Protein AF-A0A6G3Y089-F1 (afdb_monomer_lite)

Organism: NCBI:txid2706086

Radius of gyration: 15.8 Å; chains: 1; bounding box: 35×32×45 Å

Secondary structure (DSSP, 8-state):
--EEEEEEEEE-TTT--EEEEEEEEEE-HHHHHS----SSTTTT-SSEEEEEEEEEEE----SSHHHHHHHHHHHHHHHHH--TT---HHHHHHHHHHHHT--SSTTHHHHHHHHHHHHHHHHHHTT-TTGGGGGG-HHHHHHHHHHHH-GGGT--

Structure (mmCIF, N/CA/C/O backbone):
data_AF-A0A6G3Y089-F1
#
_entry.id   AF-A0A6G3Y089-F1
#
loop_
_atom_site.group_PDB
_atom_site.id
_atom_site.type_symbol
_atom_site.label_atom_id
_atom_site.label_alt_id
_atom_site.label_comp_id
_atom_site.label_asym_id
_atom_site.label_entity_id
_atom_site.label_seq_id
_atom_site.pdbx_PDB_ins_code
_atom_site.Cartn_x
_atom_site.Cartn_y
_atom_site.Cartn_z
_atom_site.occupancy
_atom_site.B_iso_or_equiv
_atom_site.auth_seq_id
_atom_site.auth_comp_id
_atom_site.auth_asym_id
_atom_site.auth_atom_id
_atom_site.pdbx_PDB_model_num
ATOM 1 N N . GLU A 1 1 ? -17.417 8.922 24.924 1.00 55.00 1 GLU A N 1
ATOM 2 C CA . GLU A 1 1 ? -16.657 9.042 23.660 1.00 55.00 1 GLU A CA 1
ATOM 3 C C . GLU A 1 1 ? -17.263 8.139 22.598 1.00 55.00 1 GLU A C 1
ATOM 5 O O . GLU A 1 1 ? -17.539 6.975 22.871 1.00 55.00 1 GLU A O 1
ATOM 10 N N . GLY A 1 2 ? -17.565 8.687 21.423 1.00 79.94 2 GLY A N 1
ATOM 11 C CA . GLY A 1 2 ? -18.216 7.945 20.347 1.00 79.94 2 GLY A CA 1
ATOM 12 C C . GLY A 1 2 ? -17.226 7.453 19.291 1.00 79.94 2 GLY A C 1
ATOM 13 O O . GLY A 1 2 ? -16.176 8.047 19.084 1.00 79.94 2 GLY A O 1
ATOM 14 N N . VAL A 1 3 ? -17.616 6.410 18.558 1.00 82.50 3 VAL A N 1
ATOM 15 C CA . VAL A 1 3 ? -16.880 5.862 17.400 1.00 82.50 3 VAL A CA 1
ATOM 16 C C . VAL A 1 3 ? -16.709 6.919 16.311 1.00 82.50 3 VAL A C 1
ATOM 18 O O . VAL A 1 3 ? -17.699 7.316 15.700 1.00 82.50 3 VAL A O 1
ATOM 21 N N . SER A 1 4 ? -15.500 7.408 16.069 1.00 87.88 4 SER A N 1
ATOM 22 C CA . SER A 1 4 ? -15.253 8.439 15.052 1.00 87.88 4 SER A CA 1
ATOM 23 C C . SER A 1 4 ? -15.099 7.850 13.657 1.00 87.88 4 SER A C 1
ATOM 25 O O . SER A 1 4 ? -15.476 8.493 12.675 1.00 87.88 4 SER A O 1
ATOM 27 N N . MET A 1 5 ? -14.623 6.608 13.577 1.00 88.69 5 MET A N 1
ATOM 28 C CA . MET A 1 5 ? -14.447 5.886 12.329 1.00 88.69 5 MET A CA 1
ATOM 29 C C . MET A 1 5 ? -14.721 4.393 12.492 1.00 88.69 5 MET A C 1
ATOM 31 O O . MET A 1 5 ? -14.320 3.776 13.478 1.00 88.69 5 MET A O 1
ATOM 35 N N . ARG A 1 6 ? -15.341 3.801 11.471 1.00 90.56 6 ARG A N 1
ATOM 36 C CA . ARG A 1 6 ? -15.414 2.354 11.281 1.00 90.56 6 ARG A CA 1
ATOM 37 C C . ARG A 1 6 ? -14.666 1.952 10.015 1.00 90.56 6 ARG A C 1
ATOM 39 O O . ARG A 1 6 ? -14.861 2.570 8.970 1.00 90.56 6 ARG A O 1
ATOM 46 N N . VAL A 1 7 ? -13.826 0.928 10.116 1.00 88.75 7 VAL A N 1
ATOM 47 C CA . VAL A 1 7 ? -12.993 0.415 9.024 1.00 88.75 7 VAL A CA 1
ATOM 48 C C . VAL A 1 7 ? -13.394 -1.021 8.719 1.00 88.75 7 VAL A C 1
ATOM 50 O O . VAL A 1 7 ? -13.410 -1.861 9.615 1.00 88.75 7 VAL A O 1
ATOM 53 N N . TRP A 1 8 ? -13.679 -1.312 7.456 1.00 92.06 8 TRP A N 1
ATOM 54 C CA . TRP A 1 8 ? -13.822 -2.669 6.941 1.00 92.06 8 TRP A CA 1
ATOM 55 C C . TRP A 1 8 ? -12.585 -3.024 6.135 1.00 92.06 8 TRP A C 1
ATOM 57 O O . TRP A 1 8 ? -12.082 -2.212 5.355 1.00 92.06 8 TRP A O 1
ATOM 67 N N . GLN A 1 9 ? -12.103 -4.245 6.319 1.00 91.00 9 GLN A N 1
ATOM 68 C CA . GLN A 1 9 ? -10.943 -4.739 5.591 1.00 91.00 9 GLN A CA 1
ATOM 69 C C . GLN A 1 9 ? -11.295 -5.005 4.125 1.00 91.00 9 GLN A C 1
ATOM 71 O O . GLN A 1 9 ? -12.441 -5.314 3.794 1.00 91.00 9 GLN A O 1
ATOM 76 N N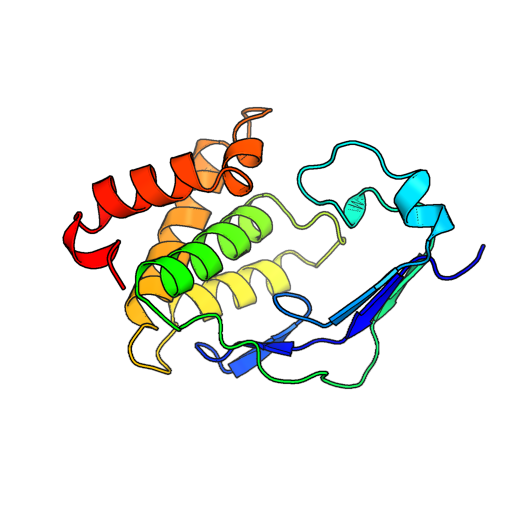 . ALA A 1 10 ? -10.295 -4.919 3.256 1.00 91.81 10 ALA A N 1
ATOM 77 C CA . ALA A 1 10 ? -10.375 -5.411 1.891 1.00 91.81 10 ALA A CA 1
ATOM 78 C C . ALA A 1 10 ? -9.282 -6.451 1.651 1.00 91.81 10 ALA A C 1
ATOM 80 O O . ALA A 1 10 ? -8.225 -6.423 2.286 1.00 91.81 10 ALA A O 1
ATOM 81 N N . VAL A 1 11 ? -9.552 -7.373 0.732 1.00 93.12 11 VAL A N 1
ATOM 82 C CA . VAL A 1 11 ? -8.561 -8.326 0.238 1.00 93.12 11 VAL A CA 1
ATOM 83 C C . VAL A 1 11 ? -7.618 -7.594 -0.706 1.00 93.12 11 VAL A C 1
ATOM 85 O O . VAL A 1 11 ? -8.052 -6.933 -1.655 1.00 93.12 11 VAL A O 1
ATOM 88 N N . ASN A 1 12 ? -6.324 -7.745 -0.462 1.00 92.25 12 ASN A N 1
ATOM 89 C CA . ASN A 1 12 ? -5.296 -7.324 -1.390 1.00 92.25 12 ASN A CA 1
ATOM 90 C C . ASN A 1 12 ? -5.188 -8.360 -2.535 1.00 92.25 12 ASN A C 1
ATOM 92 O O . ASN A 1 12 ? -4.890 -9.526 -2.266 1.00 92.25 12 ASN A O 1
ATOM 96 N N . PRO A 1 13 ? -5.391 -7.964 -3.805 1.00 91.94 13 PRO A N 1
ATOM 97 C CA . PRO A 1 13 ? -5.396 -8.882 -4.943 1.00 91.94 13 PRO A CA 1
ATOM 98 C C . PRO A 1 13 ? -4.048 -9.569 -5.202 1.00 91.94 13 PRO A C 1
ATOM 100 O O . PRO A 1 13 ? -4.040 -10.708 -5.664 1.00 91.94 13 PRO A O 1
ATOM 103 N N . VAL A 1 14 ? -2.913 -8.939 -4.868 1.00 92.25 14 VAL A N 1
ATOM 104 C CA . VAL A 1 14 ? -1.584 -9.455 -5.249 1.00 92.25 14 VAL A CA 1
ATOM 105 C C . VAL A 1 14 ? -0.950 -10.398 -4.217 1.00 92.25 14 VAL A C 1
ATOM 107 O O . VAL A 1 14 ? -0.021 -11.137 -4.558 1.00 92.25 14 VAL A O 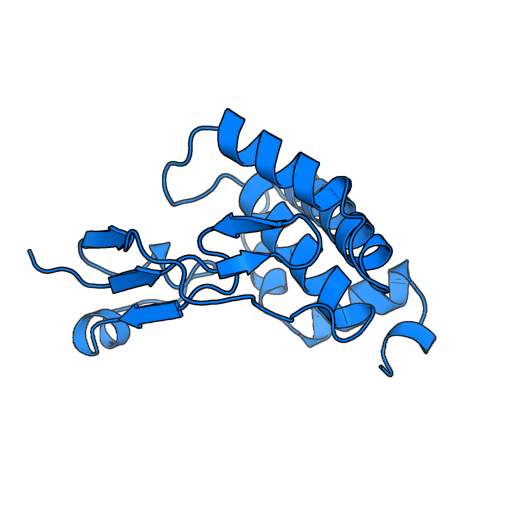1
ATOM 110 N N . ASN A 1 15 ? -1.452 -10.404 -2.973 1.00 90.25 15 ASN A N 1
ATOM 111 C CA . ASN A 1 15 ? -0.990 -11.296 -1.893 1.00 90.25 15 ASN A CA 1
ATOM 112 C C . ASN A 1 15 ? -2.111 -12.050 -1.146 1.00 90.25 15 ASN A C 1
ATOM 114 O O . ASN A 1 15 ? -1.808 -12.911 -0.325 1.00 90.25 15 ASN A O 1
ATOM 118 N N . GLY A 1 16 ? -3.389 -11.768 -1.423 1.00 89.25 16 GLY A N 1
ATOM 119 C CA . GLY A 1 16 ? -4.546 -12.506 -0.894 1.00 89.25 16 GLY A CA 1
ATOM 120 C C . GLY A 1 16 ? -4.905 -12.231 0.570 1.00 89.25 16 GLY A C 1
ATOM 121 O O . GLY A 1 16 ? -5.878 -12.784 1.076 1.00 89.25 16 GLY A O 1
ATOM 122 N N . LEU A 1 17 ? -4.155 -11.377 1.263 1.00 90.69 17 LEU A N 1
ATOM 123 C CA . LEU A 1 17 ? -4.395 -11.045 2.666 1.00 90.69 17 LEU A CA 1
ATOM 124 C C . LEU A 1 17 ? -5.469 -9.952 2.808 1.00 90.69 17 LEU A C 1
ATOM 126 O O . LEU A 1 17 ? -5.575 -9.066 1.959 1.00 90.69 17 LEU A O 1
ATOM 130 N N . ALA A 1 18 ? -6.229 -9.978 3.908 1.00 89.38 18 ALA A N 1
ATOM 131 C CA . ALA A 1 18 ? -7.242 -8.968 4.227 1.00 89.38 18 ALA A CA 1
ATOM 132 C C . ALA A 1 18 ? -6.756 -7.999 5.317 1.00 89.38 18 ALA A C 1
ATOM 134 O O . ALA A 1 18 ? -6.344 -8.420 6.398 1.00 89.38 18 ALA A O 1
ATOM 135 N N . TYR A 1 19 ? -6.780 -6.693 5.034 1.00 86.19 19 TYR A N 1
ATOM 136 C CA . TYR A 1 19 ? -6.436 -5.636 5.997 1.00 86.19 19 TYR A CA 1
ATOM 137 C C . TYR A 1 19 ? -6.991 -4.272 5.556 1.00 86.19 19 TYR A C 1
ATOM 139 O O . TYR A 1 19 ? -7.774 -4.174 4.616 1.00 86.19 19 TYR A O 1
ATOM 147 N N . GLY A 1 20 ? -6.654 -3.204 6.287 1.00 82.75 20 GLY A N 1
ATOM 148 C CA . GLY A 1 20 ? -7.236 -1.871 6.089 1.00 82.75 20 GLY A CA 1
ATOM 149 C C . GLY A 1 20 ? -6.790 -1.126 4.822 1.00 82.75 20 GLY A C 1
ATOM 150 O O . GLY A 1 20 ? -7.423 -0.132 4.462 1.00 82.75 20 GLY A O 1
ATOM 151 N N . TYR A 1 21 ? -5.730 -1.572 4.138 1.00 84.19 21 TYR A N 1
ATOM 152 C CA . TYR A 1 21 ? -5.320 -0.984 2.861 1.00 84.19 21 TYR A CA 1
ATOM 153 C C . TYR A 1 21 ? -6.386 -1.258 1.803 1.00 84.19 21 TYR A C 1
ATOM 155 O O . TYR A 1 21 ? -6.813 -2.396 1.630 1.00 84.19 21 TYR A O 1
ATOM 163 N N . GLY A 1 22 ? -6.836 -0.208 1.114 1.00 83.38 22 GLY A N 1
ATOM 164 C CA . GLY A 1 22 ? -7.930 -0.319 0.148 1.00 83.38 22 GLY A CA 1
ATOM 165 C C . GLY A 1 22 ? -9.307 -0.614 0.765 1.00 83.38 22 GLY A C 1
ATOM 166 O O . GLY A 1 22 ? -10.294 -0.688 0.034 1.00 83.38 22 GLY A O 1
ATOM 167 N N . GLY A 1 23 ? -9.382 -0.747 2.093 1.00 87.31 23 GLY A N 1
ATOM 168 C CA . GLY A 1 23 ? -10.605 -1.001 2.841 1.00 87.31 23 GLY A CA 1
ATOM 169 C C . GLY A 1 23 ? -11.581 0.176 2.842 1.00 87.31 23 GLY A C 1
ATOM 170 O O . GLY A 1 23 ? -11.210 1.331 2.612 1.00 87.31 23 GLY A O 1
ATOM 171 N N . LEU A 1 24 ? -12.845 -0.121 3.145 1.00 89.69 24 LEU A N 1
ATOM 172 C CA . LEU A 1 24 ? -13.900 0.882 3.273 1.00 89.69 24 LEU A CA 1
ATOM 173 C C . LEU A 1 24 ? -13.818 1.559 4.644 1.00 89.69 24 LEU A C 1
ATOM 175 O O . LEU A 1 24 ? -13.657 0.897 5.670 1.00 89.69 24 LEU A O 1
ATOM 179 N N . LYS A 1 25 ? -13.968 2.883 4.669 1.00 89.12 25 LYS A N 1
ATOM 180 C CA . LYS A 1 25 ? -13.900 3.690 5.891 1.00 89.12 25 LYS A CA 1
ATOM 181 C C . LYS A 1 25 ? -15.139 4.569 5.990 1.00 89.12 25 LYS A C 1
ATOM 183 O O . LYS A 1 25 ? -15.397 5.375 5.101 1.00 89.12 25 LYS A O 1
ATOM 188 N N . LEU A 1 26 ? -15.889 4.422 7.077 1.00 90.12 26 LEU A N 1
ATOM 189 C CA . LEU A 1 26 ? -17.004 5.298 7.428 1.00 90.12 26 LEU A CA 1
ATOM 190 C C . LEU A 1 26 ? -16.551 6.230 8.546 1.00 90.12 26 LEU A C 1
ATOM 192 O O . LEU A 1 26 ? -16.289 5.769 9.653 1.00 90.12 26 LEU A O 1
ATOM 196 N N . ILE A 1 27 ? -16.469 7.526 8.261 1.00 89.25 27 ILE A N 1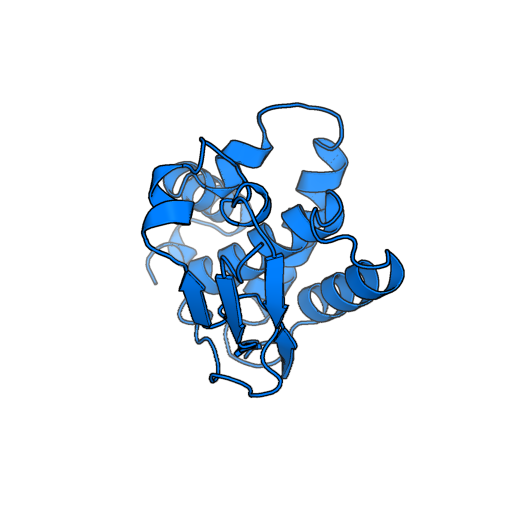
ATOM 197 C CA . ILE A 1 27 ? -15.954 8.539 9.189 1.00 89.25 27 ILE A CA 1
ATOM 198 C C . ILE A 1 27 ? -17.084 9.499 9.558 1.00 89.25 27 ILE A C 1
ATOM 200 O O . ILE A 1 27 ? -17.853 9.933 8.697 1.00 89.25 27 ILE A O 1
ATOM 204 N N . ARG A 1 28 ? -17.192 9.861 10.841 1.00 89.00 28 ARG A N 1
ATOM 205 C CA . ARG A 1 28 ? -18.130 10.901 11.272 1.00 89.00 28 ARG A CA 1
ATOM 206 C C . ARG A 1 28 ? -17.728 12.255 10.699 1.00 89.00 28 ARG A C 1
ATOM 208 O O . ARG A 1 28 ? -16.594 12.699 10.847 1.00 89.00 28 ARG A O 1
ATOM 215 N N . ARG A 1 29 ? -18.708 12.962 10.136 1.00 88.31 29 ARG A N 1
ATOM 216 C CA . ARG A 1 29 ? -18.523 14.307 9.573 1.00 88.31 29 ARG A CA 1
ATOM 217 C C . ARG A 1 29 ? -17.904 15.301 10.563 1.00 88.31 29 ARG A C 1
ATOM 219 O O . ARG A 1 29 ? -17.127 16.141 10.127 1.00 88.31 29 ARG A O 1
ATOM 226 N N . SER A 1 30 ? -18.266 15.243 11.847 1.00 86.38 30 SER A N 1
ATOM 227 C CA . SER A 1 30 ? -17.696 16.127 12.875 1.00 86.38 30 SER A CA 1
ATOM 228 C C . SER A 1 30 ? -16.201 15.868 13.069 1.00 86.38 30 SER A C 1
ATOM 230 O O . SER A 1 30 ? -15.410 16.788 12.912 1.00 86.38 30 SER A O 1
ATOM 232 N N . ALA A 1 31 ? -15.811 14.602 13.252 1.00 83.00 31 ALA A N 1
ATOM 233 C CA . ALA A 1 31 ? -14.411 14.206 13.412 1.00 83.00 31 ALA A CA 1
ATOM 234 C C . ALA A 1 31 ? -13.548 14.605 12.204 1.00 83.00 31 ALA A C 1
ATOM 236 O O . ALA A 1 31 ? -12.430 15.075 12.373 1.00 83.00 31 ALA A O 1
ATOM 237 N N . LEU A 1 32 ? -14.086 14.491 10.983 1.00 82.00 32 LEU A N 1
ATOM 238 C CA . LEU A 1 32 ? -13.377 14.915 9.773 1.00 82.00 32 LEU A CA 1
ATOM 239 C C . LEU A 1 32 ? -13.155 16.438 9.705 1.00 82.00 32 LEU A C 1
ATOM 241 O O . LEU A 1 32 ? -12.171 16.883 9.128 1.00 82.00 32 LEU A O 1
ATOM 245 N N . ARG A 1 33 ? -14.061 17.247 10.270 1.00 81.75 33 ARG A N 1
ATOM 246 C CA . ARG A 1 33 ? -13.938 18.719 10.290 1.00 81.75 33 ARG A CA 1
ATOM 247 C C . ARG A 1 33 ? -12.935 19.224 11.320 1.00 81.75 33 ARG A C 1
ATOM 249 O O . ARG A 1 33 ? -12.411 20.317 11.153 1.00 81.75 33 ARG A O 1
ATOM 256 N N . GLU A 1 34 ? -12.707 18.443 12.366 1.00 79.25 34 GLU A N 1
ATOM 257 C CA . GLU A 1 34 ? -11.766 18.740 13.450 1.00 79.25 34 GLU A CA 1
ATOM 258 C C . GLU A 1 34 ? -10.355 18.201 13.159 1.00 79.25 34 GLU A C 1
ATOM 260 O O . GLU A 1 34 ? -9.415 18.466 13.904 1.00 79.25 34 GLU A O 1
ATOM 265 N N . MET A 1 35 ? -10.199 17.445 12.071 1.00 73.25 35 MET A N 1
ATOM 266 C CA . MET A 1 35 ? -8.945 16.816 11.680 1.00 73.25 35 MET A CA 1
ATOM 267 C C . MET A 1 35 ? -7.934 17.845 11.143 1.00 73.25 35 MET A C 1
ATOM 269 O O . MET A 1 35 ? -8.259 18.668 10.285 1.00 73.25 35 MET A O 1
ATOM 273 N N . GLY A 1 36 ? -6.690 17.769 11.624 1.00 66.94 36 GLY A N 1
ATOM 274 C CA . GLY A 1 36 ? -5.567 18.577 11.135 1.00 66.94 36 GLY A CA 1
ATOM 275 C C . GLY A 1 36 ? -4.929 18.046 9.840 1.00 66.94 36 GLY A C 1
ATOM 276 O O . GLY A 1 36 ? -5.385 17.072 9.243 1.00 66.94 36 GLY A O 1
ATOM 277 N N . GLN A 1 37 ? -3.835 18.680 9.406 1.00 64.25 37 GLN A N 1
ATOM 278 C CA . GLN A 1 37 ? -2.973 18.154 8.339 1.00 64.25 37 GLN A CA 1
ATOM 279 C C . GLN A 1 37 ? -2.148 16.983 8.893 1.00 64.25 37 GLN A C 1
ATOM 281 O O . GLN A 1 37 ? -1.390 17.165 9.844 1.00 64.25 37 GLN A O 1
ATOM 286 N N . ALA A 1 38 ? -2.283 15.793 8.307 1.00 63.19 38 ALA A N 1
ATOM 287 C CA . ALA A 1 38 ? -1.520 14.615 8.706 1.00 63.19 38 ALA A CA 1
ATOM 288 C C . ALA A 1 38 ? -1.144 13.755 7.497 1.00 63.19 38 ALA A C 1
ATOM 290 O O . ALA A 1 38 ? -1.913 13.630 6.542 1.00 63.19 38 ALA A O 1
ATOM 291 N N . VAL A 1 39 ? 0.039 13.137 7.561 1.00 59.25 39 VAL A N 1
ATOM 292 C CA . VAL A 1 39 ? 0.503 12.175 6.547 1.00 59.25 39 VAL A CA 1
ATOM 293 C C . VAL A 1 39 ? -0.381 10.932 6.551 1.00 59.25 39 VAL A C 1
ATOM 295 O O . VAL A 1 39 ? -0.793 10.477 5.482 1.00 59.25 39 VAL A O 1
ATOM 298 N N . ASP A 1 40 ? -0.713 10.431 7.746 1.00 65.25 40 ASP A N 1
ATOM 299 C CA . ASP A 1 40 ? -1.793 9.475 7.963 1.00 65.25 40 ASP A CA 1
ATOM 300 C C . ASP A 1 40 ? -3.025 10.214 8.501 1.00 65.25 40 ASP A C 1
ATOM 302 O O . ASP A 1 40 ? -3.203 10.439 9.697 1.00 65.25 40 ASP A O 1
ATOM 306 N N . VAL A 1 41 ? -3.883 10.600 7.560 1.00 61.78 41 VAL A N 1
ATOM 307 C CA . VAL A 1 41 ? -5.177 11.264 7.775 1.00 61.78 41 VAL A CA 1
ATOM 308 C C . VAL A 1 41 ? -5.994 10.600 8.889 1.00 61.78 41 VAL A C 1
ATOM 310 O O . VAL A 1 41 ? -6.726 11.259 9.616 1.00 61.78 41 VAL A O 1
ATOM 313 N N . LEU A 1 42 ? -5.880 9.286 9.037 1.00 63.12 42 LEU A N 1
ATOM 314 C CA . LEU A 1 42 ? -6.697 8.532 9.969 1.00 63.12 42 LEU A CA 1
ATOM 315 C C . LEU A 1 42 ? -6.138 8.462 11.390 1.00 63.12 42 LEU A C 1
ATOM 317 O O . LEU A 1 42 ? -6.925 8.363 12.329 1.00 63.12 42 LEU A O 1
ATOM 321 N N . ALA A 1 43 ? -4.816 8.506 11.553 1.00 62.84 43 ALA A N 1
ATOM 322 C CA . ALA A 1 43 ? -4.192 8.560 12.872 1.00 62.84 43 ALA A CA 1
ATOM 323 C C . ALA A 1 43 ? -4.472 9.901 13.575 1.00 62.84 43 ALA A C 1
ATOM 325 O O . ALA A 1 43 ? -4.467 9.981 14.800 1.00 62.84 43 ALA A O 1
ATOM 326 N N . ALA A 1 44 ? -4.782 10.943 12.796 1.00 66.69 44 ALA A N 1
ATOM 327 C CA . ALA A 1 44 ? -5.130 12.270 13.290 1.00 66.69 44 ALA A CA 1
ATOM 328 C C . ALA A 1 44 ? -6.625 12.464 13.615 1.00 66.69 44 ALA A C 1
ATOM 330 O O . ALA A 1 44 ? -7.017 13.564 14.010 1.00 66.69 44 ALA A O 1
ATOM 331 N N . LEU A 1 45 ? -7.479 11.444 13.442 1.00 70.88 45 LEU A N 1
ATOM 332 C CA . LEU A 1 45 ? -8.908 11.566 13.746 1.00 70.88 45 LEU A CA 1
ATOM 333 C C . LEU A 1 45 ? -9.167 11.479 15.260 1.00 70.88 45 LEU A C 1
ATOM 335 O O . LEU A 1 45 ? -8.800 10.480 15.881 1.00 70.88 45 LEU A O 1
ATOM 339 N N . PRO A 1 46 ? -9.881 12.449 15.863 1.00 69.94 46 PRO A N 1
ATOM 340 C CA . PRO A 1 46 ? -10.257 12.365 17.269 1.00 69.94 46 PRO A CA 1
ATOM 341 C C . PRO A 1 46 ? -11.294 11.254 17.492 1.00 69.94 46 PRO A C 1
ATOM 343 O O . PRO A 1 46 ? -12.249 11.119 16.724 1.00 69.94 46 PRO A O 1
ATOM 346 N N . GLY A 1 47 ? -11.142 10.471 18.565 1.00 78.06 47 GLY A N 1
ATOM 347 C CA . GLY A 1 47 ? -12.092 9.435 18.993 1.00 78.06 47 GLY A CA 1
ATOM 348 C C . GLY A 1 47 ? -11.670 7.993 18.682 1.00 78.06 47 GLY A C 1
ATOM 349 O O . GLY A 1 47 ? -10.570 7.727 18.211 1.00 78.06 47 GLY A O 1
ATOM 350 N N . ARG A 1 48 ? -12.556 7.031 18.981 1.00 83.44 48 ARG A N 1
ATOM 351 C CA . ARG A 1 48 ? -12.262 5.594 18.839 1.00 83.44 48 ARG A CA 1
ATOM 352 C C . ARG A 1 48 ? -12.477 5.103 17.407 1.00 83.44 48 ARG A C 1
ATOM 354 O O . ARG A 1 48 ? -13.527 5.364 16.813 1.00 83.44 48 ARG A O 1
ATOM 361 N N . ILE A 1 49 ? -11.536 4.295 16.923 1.00 83.31 49 ILE A N 1
ATOM 362 C CA . ILE A 1 49 ? -11.623 3.554 15.661 1.00 83.31 49 ILE A CA 1
ATOM 363 C C . ILE A 1 49 ? -12.169 2.147 15.930 1.00 83.31 49 ILE A C 1
ATOM 365 O O . ILE A 1 49 ? -11.704 1.460 16.837 1.00 83.31 49 ILE A O 1
ATOM 369 N N . GLU A 1 50 ? -13.148 1.705 15.140 1.00 86.94 50 GLU A N 1
ATOM 370 C CA . GLU A 1 50 ? -13.672 0.335 15.179 1.00 86.94 50 GLU A CA 1
ATOM 371 C C . GLU A 1 50 ? -13.329 -0.432 13.903 1.00 86.94 50 GLU A C 1
ATOM 373 O O . GLU A 1 50 ? -13.595 0.037 12.795 1.00 86.94 50 GLU A O 1
ATOM 378 N N . PHE A 1 51 ? -12.808 -1.647 14.057 1.00 83.69 51 PHE A N 1
ATOM 379 C CA . PHE A 1 51 ? -12.594 -2.575 12.951 1.00 83.69 51 PHE A CA 1
ATOM 380 C C . PHE A 1 51 ? -13.792 -3.517 12.831 1.00 83.69 51 PHE A C 1
ATOM 382 O O . PHE A 1 51 ? -14.106 -4.272 13.753 1.00 83.69 51 PHE A O 1
ATOM 389 N N . ALA A 1 52 ? -14.484 -3.454 11.698 1.00 87.12 52 ALA A N 1
ATOM 390 C CA . ALA A 1 52 ? -15.571 -4.364 11.386 1.00 87.12 52 ALA A CA 1
AT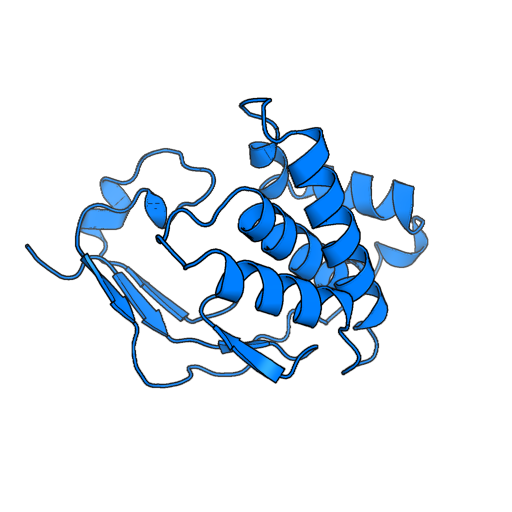OM 391 C C . ALA A 1 52 ? -15.021 -5.750 11.017 1.00 87.12 52 ALA A C 1
ATOM 393 O O . ALA A 1 52 ? -14.012 -5.865 10.327 1.00 87.12 52 ALA A O 1
ATOM 394 N N . GLN A 1 53 ? -15.722 -6.799 11.451 1.00 84.88 53 GLN A N 1
ATOM 395 C CA . GLN A 1 53 ? -15.341 -8.198 11.200 1.00 84.88 53 GLN A CA 1
ATOM 396 C C . GLN A 1 53 ? -15.583 -8.640 9.746 1.00 84.88 53 GLN A C 1
ATOM 398 O O . GLN A 1 53 ? -15.065 -9.660 9.306 1.00 84.88 53 GLN A O 1
ATOM 403 N N . GLN A 1 54 ? -16.396 -7.893 8.999 1.00 89.81 54 GLN A N 1
ATOM 404 C CA . GLN A 1 54 ? -16.748 -8.211 7.618 1.00 89.81 54 GLN A CA 1
ATOM 405 C C . GLN A 1 54 ? -15.716 -7.634 6.645 1.00 89.81 54 GLN A C 1
ATOM 407 O O . GLN A 1 54 ? -15.280 -6.489 6.786 1.00 89.81 54 GLN A O 1
ATOM 412 N N . ILE A 1 55 ? -15.389 -8.410 5.615 1.00 89.81 55 ILE A N 1
ATOM 413 C CA . ILE A 1 55 ? -14.582 -7.956 4.482 1.00 89.81 55 ILE A CA 1
ATOM 414 C C . ILE A 1 55 ? -15.496 -7.186 3.523 1.00 89.81 55 ILE A C 1
ATOM 416 O O . ILE A 1 55 ? -16.529 -7.701 3.103 1.00 89.81 55 ILE A O 1
ATOM 420 N N . ALA A 1 56 ? -15.121 -5.955 3.173 1.00 92.31 56 ALA A N 1
ATOM 421 C CA . ALA A 1 56 ? -15.900 -5.100 2.274 1.00 92.31 56 ALA A CA 1
ATOM 422 C C . ALA A 1 56 ? -15.761 -5.488 0.794 1.00 92.31 56 ALA A C 1
ATOM 424 O O . ALA A 1 56 ? -16.642 -5.182 -0.004 1.00 92.31 56 ALA A O 1
ATOM 425 N N . GLY A 1 57 ? -14.658 -6.137 0.414 1.00 92.69 57 GLY A N 1
ATOM 426 C CA . GLY A 1 57 ? -14.422 -6.579 -0.958 1.00 92.69 57 GLY A CA 1
ATOM 427 C C . GLY A 1 57 ? -12.945 -6.783 -1.277 1.00 92.69 57 GLY A C 1
ATOM 428 O O . GLY A 1 57 ? -12.129 -6.998 -0.382 1.00 92.69 57 GLY A O 1
ATOM 429 N N . VAL A 1 58 ? -12.612 -6.700 -2.566 1.00 91.69 58 VAL A N 1
ATOM 430 C CA . VAL A 1 58 ? -11.243 -6.777 -3.098 1.00 91.69 58 VAL A CA 1
ATOM 431 C C . VAL A 1 58 ? -10.885 -5.429 -3.716 1.00 91.69 58 VAL A C 1
ATOM 433 O O . VAL A 1 58 ? -11.615 -4.936 -4.578 1.00 91.69 58 VAL A O 1
ATOM 436 N N . THR A 1 59 ? -9.761 -4.833 -3.323 1.00 88.00 59 THR A N 1
ATOM 437 C CA . THR A 1 59 ? -9.323 -3.551 -3.897 1.00 88.00 59 THR A CA 1
ATOM 438 C C . THR A 1 59 ? -8.454 -3.792 -5.120 1.00 88.00 59 THR A C 1
ATOM 440 O O . THR A 1 59 ? -7.271 -4.085 -4.989 1.00 88.00 59 THR A O 1
ATOM 443 N N . ARG A 1 60 ? -9.018 -3.614 -6.318 1.00 89.44 60 ARG A N 1
ATOM 444 C CA . ARG A 1 60 ? -8.285 -3.731 -7.590 1.00 89.44 60 ARG A CA 1
ATOM 445 C C . ARG A 1 60 ? -7.421 -2.501 -7.866 1.00 89.44 60 ARG A C 1
ATOM 447 O O . ARG A 1 60 ? -7.767 -1.669 -8.700 1.00 89.44 60 ARG A O 1
ATOM 454 N N . PHE A 1 61 ? -6.335 -2.334 -7.118 1.00 89.81 61 PHE A N 1
ATOM 455 C CA . PHE A 1 61 ? -5.347 -1.277 -7.369 1.00 89.81 61 PHE A CA 1
ATOM 456 C C . PHE A 1 61 ? -4.344 -1.661 -8.466 1.00 89.81 61 PHE A C 1
ATOM 458 O O . PHE A 1 61 ? -3.666 -0.805 -9.018 1.00 89.81 61 PHE A O 1
ATOM 465 N N . ASP A 1 62 ? -4.228 -2.943 -8.774 1.00 89.38 62 ASP A N 1
ATOM 466 C CA . ASP A 1 62 ? -3.336 -3.551 -9.752 1.00 89.38 62 ASP A CA 1
ATOM 467 C C . ASP A 1 62 ? -3.899 -3.421 -11.175 1.00 89.38 62 ASP A C 1
ATOM 469 O O . ASP A 1 62 ? -4.120 -4.406 -11.865 1.00 89.38 62 ASP A O 1
ATOM 473 N N . GLN A 1 63 ? -4.180 -2.190 -11.608 1.00 91.06 63 GLN A N 1
ATOM 474 C CA . GLN A 1 63 ? -4.720 -1.910 -12.949 1.00 91.06 63 GLN A CA 1
ATOM 475 C C . GLN A 1 63 ? -3.647 -1.478 -13.951 1.00 91.06 63 GLN A C 1
ATOM 477 O O . GLN A 1 63 ? -3.884 -1.509 -15.152 1.00 91.06 63 GLN A O 1
ATOM 482 N N . SER A 1 64 ? -2.473 -1.072 -13.465 1.00 93.44 64 SER A N 1
ATOM 483 C CA . SER A 1 64 ? -1.311 -0.791 -14.303 1.00 93.44 64 SER A CA 1
ATOM 484 C C . SER A 1 64 ? -0.012 -0.903 -13.497 1.00 93.44 64 SER A C 1
ATOM 486 O O . SER A 1 64 ? -0.069 -0.927 -12.256 1.00 93.44 64 SER A O 1
ATOM 488 N N . PRO A 1 65 ? 1.164 -0.941 -14.158 1.00 94.75 65 PRO A N 1
ATOM 489 C CA . PRO A 1 65 ? 2.459 -1.016 -13.486 1.00 94.75 65 PRO A CA 1
ATOM 490 C C . PRO A 1 65 ? 2.634 0.058 -12.408 1.00 94.75 65 PRO A C 1
ATOM 492 O O . PRO A 1 65 ? 2.988 -0.251 -11.268 1.00 94.75 65 PRO A O 1
ATOM 495 N N . PHE A 1 66 ? 2.300 1.312 -12.736 1.00 94.75 66 PHE A N 1
ATOM 496 C CA . PHE A 1 66 ? 2.396 2.428 -11.798 1.00 94.75 66 PHE A CA 1
ATOM 497 C C . PHE A 1 66 ? 1.460 2.256 -10.600 1.00 94.75 66 PHE A C 1
ATOM 499 O O . PHE A 1 66 ? 1.871 2.488 -9.463 1.00 94.75 66 PHE A O 1
ATOM 506 N N . HIS A 1 67 ? 0.203 1.853 -10.817 1.00 93.69 67 HIS A N 1
ATOM 507 C CA . HIS A 1 67 ? -0.755 1.711 -9.720 1.00 93.69 67 HIS A CA 1
ATOM 508 C C . HIS A 1 67 ? -0.377 0.570 -8.765 1.00 93.69 67 HIS A C 1
ATOM 510 O O . HIS A 1 67 ? -0.439 0.758 -7.546 1.00 93.69 67 HIS A O 1
ATOM 516 N N . ALA A 1 68 ? 0.092 -0.561 -9.302 1.00 95.00 68 ALA A N 1
ATOM 517 C CA . ALA A 1 68 ? 0.594 -1.685 -8.517 1.00 95.00 68 ALA A CA 1
ATOM 518 C C . ALA A 1 68 ? 1.848 -1.307 -7.714 1.00 95.00 68 ALA A C 1
ATOM 520 O O . ALA A 1 68 ? 1.897 -1.524 -6.501 1.00 95.00 68 ALA A O 1
ATOM 521 N N . TRP A 1 69 ? 2.829 -0.671 -8.362 1.00 96.06 69 TRP A N 1
ATOM 522 C CA . TRP A 1 69 ? 4.034 -0.176 -7.696 1.00 96.06 69 TRP A CA 1
ATOM 523 C C . TRP A 1 69 ? 3.705 0.842 -6.603 1.00 96.06 69 TRP A C 1
ATOM 525 O O . TRP A 1 69 ? 4.159 0.694 -5.469 1.00 96.06 69 TRP A O 1
ATOM 535 N N . LYS A 1 70 ? 2.856 1.837 -6.899 1.00 95.12 70 LYS A N 1
ATOM 536 C CA . LYS A 1 70 ? 2.458 2.892 -5.953 1.00 95.12 70 LYS A CA 1
ATOM 537 C C . LYS A 1 70 ? 1.823 2.300 -4.699 1.00 95.12 70 LYS A C 1
ATOM 539 O O . LYS A 1 70 ? 2.084 2.783 -3.596 1.00 95.12 70 LYS A O 1
ATOM 544 N N . ALA A 1 71 ? 0.982 1.281 -4.871 1.00 94.19 71 ALA A N 1
ATOM 545 C CA . ALA A 1 71 ? 0.321 0.589 -3.776 1.00 94.19 71 ALA A CA 1
ATOM 546 C C . ALA A 1 71 ? 1.333 -0.066 -2.827 1.00 94.19 71 ALA A C 1
ATOM 548 O O . ALA A 1 71 ? 1.352 0.268 -1.640 1.00 94.19 71 ALA A O 1
ATOM 549 N N . GLY A 1 72 ? 2.222 -0.910 -3.363 1.00 94.81 72 GLY A N 1
ATOM 550 C CA . GLY A 1 72 ? 3.264 -1.569 -2.571 1.00 94.81 72 GLY A CA 1
ATOM 551 C C . GLY A 1 72 ? 4.243 -0.576 -1.944 1.00 94.81 72 GLY A C 1
ATOM 552 O O . GLY A 1 72 ? 4.575 -0.694 -0.766 1.00 94.81 72 GLY A O 1
ATOM 553 N N . PHE A 1 73 ? 4.649 0.450 -2.697 1.00 95.38 73 PHE A N 1
ATOM 554 C CA . PHE A 1 73 ? 5.576 1.481 -2.234 1.00 95.38 73 PHE A CA 1
ATOM 555 C C . PHE A 1 73 ? 5.047 2.239 -1.022 1.00 95.38 73 PHE A C 1
ATOM 557 O O . PHE A 1 73 ? 5.724 2.315 0.004 1.00 95.38 73 PHE A O 1
ATOM 564 N N . ARG A 1 74 ? 3.825 2.775 -1.113 1.00 92.75 74 ARG A N 1
ATOM 565 C CA . ARG A 1 74 ? 3.239 3.569 -0.028 1.00 92.75 74 ARG A CA 1
ATOM 566 C C . ARG A 1 74 ? 2.971 2.732 1.218 1.00 92.75 74 ARG A C 1
ATOM 568 O O . ARG A 1 74 ? 3.298 3.178 2.314 1.00 92.75 74 ARG A O 1
ATOM 575 N N . GLU A 1 75 ? 2.398 1.541 1.055 1.00 90.50 75 GLU A N 1
ATOM 576 C CA . GLU A 1 75 ? 2.052 0.681 2.190 1.00 90.50 75 GLU A CA 1
ATOM 577 C C . GLU A 1 75 ? 3.316 0.220 2.927 1.00 90.50 75 GLU A C 1
ATOM 579 O O . GLU A 1 75 ? 3.424 0.395 4.138 1.00 90.50 75 GLU A O 1
ATOM 584 N N . CYS A 1 76 ? 4.324 -0.290 2.213 1.00 92.38 76 CYS A N 1
ATOM 585 C CA . CYS A 1 76 ? 5.555 -0.753 2.850 1.00 92.38 76 CYS A CA 1
ATOM 586 C C . CYS A 1 76 ? 6.418 0.381 3.411 1.00 92.38 76 CYS A C 1
ATOM 588 O O . CYS A 1 76 ? 7.079 0.169 4.425 1.00 92.38 76 CYS A O 1
ATOM 590 N N . ALA A 1 77 ? 6.391 1.580 2.817 1.00 90.94 77 ALA A N 1
ATOM 591 C CA . ALA A 1 77 ? 7.038 2.748 3.412 1.00 90.94 77 ALA A CA 1
ATOM 592 C C . ALA A 1 77 ? 6.404 3.116 4.764 1.00 90.94 77 ALA A C 1
ATOM 594 O O . ALA A 1 77 ? 7.123 3.376 5.728 1.00 90.94 77 ALA A O 1
ATOM 595 N N . MET A 1 78 ? 5.071 3.089 4.859 1.00 85.31 78 MET A N 1
ATOM 596 C CA . MET A 1 78 ? 4.359 3.368 6.111 1.00 85.31 78 MET A CA 1
ATOM 597 C C . MET A 1 78 ? 4.548 2.257 7.150 1.00 85.31 78 MET A C 1
ATOM 599 O O . MET A 1 78 ? 4.811 2.555 8.311 1.00 85.31 78 MET A O 1
ATOM 603 N N . LEU A 1 79 ? 4.497 0.983 6.746 1.00 86.38 79 LEU A N 1
ATOM 604 C CA . LEU A 1 79 ? 4.768 -0.147 7.645 1.00 86.38 79 LEU A CA 1
ATOM 605 C C . LEU A 1 79 ? 6.194 -0.095 8.211 1.00 86.38 79 LEU A C 1
ATOM 607 O O . LEU A 1 79 ? 6.384 -0.306 9.405 1.00 86.38 79 LEU A O 1
ATOM 611 N N . ALA A 1 80 ? 7.186 0.223 7.375 1.00 86.44 80 ALA A N 1
ATOM 612 C CA . ALA A 1 80 ? 8.586 0.312 7.784 1.00 86.44 80 ALA A CA 1
ATOM 613 C C . ALA A 1 80 ? 8.899 1.547 8.645 1.00 86.44 80 ALA A C 1
ATOM 615 O O . ALA A 1 80 ? 9.858 1.515 9.414 1.00 86.44 80 ALA A O 1
ATOM 616 N N . ARG A 1 81 ? 8.105 2.621 8.540 1.00 79.88 81 ARG A N 1
ATOM 617 C CA . ARG A 1 81 ? 8.186 3.786 9.438 1.00 79.88 81 ARG A CA 1
ATOM 618 C C . ARG A 1 81 ? 7.733 3.454 10.868 1.00 79.88 81 ARG A C 1
ATOM 620 O O . ARG A 1 81 ? 8.099 4.172 11.793 1.00 79.88 81 ARG A O 1
ATOM 627 N N . GLY A 1 82 ? 6.974 2.373 11.039 1.00 70.38 82 GLY A N 1
ATOM 628 C CA . GLY A 1 82 ? 6.226 2.075 12.253 1.00 70.38 82 GLY A CA 1
ATOM 629 C C . GLY A 1 82 ? 4.786 2.554 12.089 1.00 70.38 82 GLY A C 1
ATOM 630 O O . GLY A 1 82 ? 4.528 3.734 11.860 1.00 70.38 82 GLY A O 1
ATOM 631 N N . SER A 1 83 ? 3.843 1.615 12.160 1.00 58.44 83 SER A N 1
ATOM 632 C CA . SER A 1 83 ? 2.414 1.908 12.053 1.00 58.44 83 SER A CA 1
ATOM 633 C C . SER A 1 83 ? 1.949 2.706 13.274 1.00 58.44 83 SER A C 1
ATOM 635 O O . SER A 1 83 ? 2.003 2.200 14.394 1.00 58.44 83 SER A O 1
ATOM 637 N N . GLU A 1 84 ? 1.360 3.880 13.046 1.00 50.12 84 GLU A N 1
ATOM 638 C CA . GLU A 1 84 ? 0.747 4.723 14.087 1.00 50.12 84 GLU A CA 1
ATOM 639 C C . GLU A 1 84 ? -0.447 4.036 14.799 1.00 50.12 84 GLU A C 1
ATOM 641 O O . GLU A 1 84 ? -0.869 4.477 15.862 1.00 50.12 84 GLU A O 1
ATOM 646 N N . TYR A 1 85 ? -0.943 2.898 14.288 1.00 48.06 85 TYR A N 1
ATOM 647 C CA . TYR A 1 85 ? -2.022 2.100 14.898 1.00 48.06 85 TYR A CA 1
ATOM 648 C C . TYR A 1 85 ? -1.584 1.106 15.983 1.00 48.06 85 TYR A C 1
ATOM 650 O O . TYR A 1 85 ? -2.393 0.274 16.391 1.00 48.06 85 TYR A O 1
ATOM 658 N N . GLY A 1 86 ? -0.322 1.121 16.428 1.00 46.75 86 GLY A N 1
ATOM 659 C CA . GLY A 1 86 ? 0.132 0.200 17.481 1.00 46.75 86 GLY A CA 1
ATOM 660 C C . GLY A 1 86 ? 0.111 -1.279 17.069 1.00 46.75 86 GLY A C 1
ATOM 661 O O . GLY A 1 86 ? -0.069 -2.159 17.908 1.00 46.75 86 GLY A O 1
ATOM 662 N N . MET A 1 87 ? 0.273 -1.568 15.773 1.00 57.78 87 MET A N 1
ATOM 663 C CA . MET A 1 87 ? 0.470 -2.937 15.294 1.00 57.78 87 MET A CA 1
ATOM 664 C C . MET A 1 87 ? 1.791 -3.479 15.841 1.00 57.78 87 MET A C 1
ATOM 666 O O . MET A 1 87 ? 2.820 -2.821 15.705 1.00 57.78 87 MET A O 1
ATOM 670 N N . ALA A 1 88 ? 1.771 -4.691 16.400 1.00 59.12 88 ALA A N 1
ATOM 671 C CA . ALA A 1 88 ? 2.992 -5.373 16.818 1.00 59.12 88 ALA A CA 1
ATOM 672 C C . ALA A 1 88 ? 3.965 -5.519 15.632 1.00 59.12 88 ALA A C 1
ATOM 674 O O . ALA A 1 88 ? 3.546 -5.862 14.518 1.00 59.12 88 ALA A O 1
ATOM 675 N N . ASP A 1 89 ? 5.257 -5.293 15.880 1.00 62.00 89 ASP A N 1
ATOM 676 C CA . ASP A 1 89 ? 6.313 -5.260 14.857 1.00 62.00 89 ASP A CA 1
ATOM 677 C C . ASP A 1 89 ? 6.345 -6.519 13.976 1.00 62.00 89 ASP A C 1
ATOM 679 O O . ASP A 1 89 ? 6.559 -6.437 12.762 1.00 62.00 89 ASP A O 1
ATOM 683 N N . ASP A 1 90 ? 6.037 -7.684 14.550 1.00 63.12 90 ASP A N 1
ATOM 684 C CA . ASP A 1 90 ? 5.979 -8.950 13.818 1.00 63.12 90 ASP A CA 1
ATOM 685 C C . ASP A 1 90 ? 4.869 -8.993 12.761 1.00 63.12 90 ASP A C 1
ATOM 687 O O . ASP A 1 90 ? 5.081 -9.515 11.664 1.00 63.12 90 ASP A O 1
ATOM 691 N N . CYS A 1 91 ? 3.710 -8.385 13.028 1.00 75.38 91 CYS A N 1
ATOM 692 C CA . CYS A 1 91 ? 2.633 -8.312 12.041 1.00 75.38 91 CYS A CA 1
ATOM 693 C C . CYS A 1 91 ? 2.996 -7.364 10.888 1.00 75.38 91 CYS A C 1
ATOM 695 O O . CYS A 1 91 ? 2.651 -7.628 9.731 1.00 75.38 91 CYS A O 1
ATOM 697 N N . SER A 1 92 ? 3.708 -6.273 11.185 1.00 80.25 92 SER A N 1
ATOM 698 C CA . SER A 1 92 ? 4.198 -5.331 10.172 1.00 80.25 92 SER A CA 1
ATOM 699 C C . SER A 1 92 ? 5.231 -5.996 9.263 1.00 80.25 92 SER A C 1
ATOM 701 O O . SER A 1 92 ? 5.151 -5.870 8.040 1.00 80.25 92 SER A O 1
ATOM 703 N N . ARG A 1 93 ? 6.155 -6.775 9.840 1.00 84.38 93 ARG A N 1
ATOM 704 C CA . ARG A 1 93 ? 7.165 -7.534 9.091 1.00 84.38 93 ARG A CA 1
ATOM 705 C C . ARG A 1 93 ? 6.547 -8.583 8.172 1.00 84.38 93 ARG A C 1
ATOM 707 O O . ARG A 1 93 ? 6.849 -8.575 6.982 1.00 84.38 93 ARG A O 1
ATOM 714 N N . GLN A 1 94 ? 5.630 -9.406 8.680 1.00 88.44 94 GLN A N 1
ATOM 715 C CA . GLN A 1 94 ? 4.923 -10.402 7.863 1.00 88.44 94 GLN A CA 1
ATOM 716 C C . GLN A 1 94 ? 4.178 -9.756 6.689 1.00 88.44 94 GLN A C 1
ATOM 718 O O . GLN A 1 94 ? 4.203 -10.262 5.568 1.00 88.44 94 GLN A O 1
ATOM 723 N N . ARG A 1 95 ? 3.545 -8.597 6.913 1.00 88.69 95 ARG A N 1
ATOM 724 C CA . ARG A 1 95 ? 2.847 -7.877 5.842 1.00 88.69 95 ARG A CA 1
ATOM 725 C C . ARG A 1 95 ? 3.817 -7.328 4.797 1.00 88.69 95 ARG A C 1
ATOM 727 O O . ARG A 1 95 ? 3.547 -7.457 3.606 1.00 88.69 95 ARG A O 1
ATOM 734 N N . MET A 1 96 ? 4.945 -6.753 5.217 1.00 91.50 96 MET A N 1
ATOM 735 C CA . MET A 1 96 ? 5.993 -6.311 4.289 1.00 91.50 96 MET A CA 1
ATOM 736 C C . MET A 1 96 ? 6.546 -7.477 3.460 1.00 91.50 96 MET A C 1
ATOM 738 O O . MET A 1 96 ? 6.719 -7.334 2.251 1.00 91.50 96 MET A O 1
ATOM 742 N N . GLU A 1 97 ? 6.767 -8.640 4.077 1.00 93.06 97 GLU A N 1
ATOM 743 C CA . GLU A 1 97 ? 7.202 -9.855 3.380 1.00 93.06 97 GLU A CA 1
ATOM 744 C C . GLU A 1 97 ? 6.155 -10.336 2.364 1.00 93.06 97 GLU A C 1
ATOM 746 O O . GLU A 1 97 ? 6.513 -10.674 1.236 1.00 93.06 97 GLU A O 1
ATOM 751 N N . ALA A 1 98 ? 4.864 -10.308 2.707 1.00 94.06 98 ALA A N 1
ATOM 752 C CA . ALA A 1 98 ? 3.787 -10.673 1.785 1.00 94.06 98 ALA A CA 1
ATOM 753 C C . ALA A 1 98 ? 3.722 -9.742 0.563 1.00 94.06 98 ALA A C 1
ATOM 755 O O . ALA A 1 98 ? 3.546 -10.203 -0.563 1.00 94.06 98 ALA A O 1
ATOM 756 N N . TRP A 1 99 ? 3.919 -8.436 0.758 1.00 95.19 99 TRP A N 1
ATOM 757 C CA . TRP A 1 99 ? 4.019 -7.478 -0.344 1.00 95.19 99 TRP A CA 1
ATOM 758 C C . TRP A 1 99 ? 5.261 -7.706 -1.209 1.00 95.19 99 TRP A C 1
ATOM 760 O O . TRP A 1 99 ? 5.149 -7.759 -2.434 1.00 95.19 99 TRP A O 1
ATOM 770 N N . ALA A 1 100 ? 6.434 -7.893 -0.601 1.00 95.06 100 ALA A N 1
ATOM 771 C CA . ALA A 1 100 ? 7.682 -8.136 -1.325 1.00 95.06 100 ALA A CA 1
ATOM 772 C C . ALA A 1 100 ? 7.673 -9.455 -2.122 1.00 95.06 100 ALA A C 1
ATOM 774 O O . ALA A 1 100 ? 8.416 -9.583 -3.097 1.00 95.06 100 ALA A O 1
ATOM 775 N N . ASN A 1 101 ? 6.823 -10.406 -1.728 1.00 95.00 101 ASN A N 1
ATOM 776 C CA . ASN A 1 101 ? 6.622 -11.698 -2.381 1.00 95.00 101 ASN A CA 1
ATOM 777 C C . ASN A 1 101 ? 5.321 -11.777 -3.197 1.00 95.00 101 ASN A C 1
ATOM 779 O O . ASN A 1 101 ? 4.869 -12.884 -3.494 1.00 95.00 101 ASN A O 1
ATOM 783 N N . SER A 1 102 ? 4.721 -10.639 -3.562 1.00 92.75 102 SER A N 1
ATOM 784 C CA . SER A 1 102 ? 3.507 -10.596 -4.388 1.00 92.75 102 SER A CA 1
ATOM 785 C C . SER A 1 102 ? 3.709 -11.349 -5.704 1.00 92.75 102 SER A C 1
ATOM 787 O O . SER A 1 102 ? 4.678 -11.102 -6.425 1.00 92.75 102 SER A O 1
ATOM 789 N N . ARG A 1 103 ? 2.791 -12.270 -6.017 1.00 88.56 103 ARG A N 1
ATOM 790 C CA . ARG A 1 103 ? 2.870 -13.155 -7.199 1.00 88.56 103 ARG A CA 1
ATOM 791 C C . ARG A 1 103 ? 1.561 -13.268 -7.979 1.00 88.56 103 ARG A C 1
ATOM 793 O O . ARG A 1 103 ? 1.566 -13.832 -9.067 1.00 88.56 103 ARG A O 1
ATOM 800 N N . ASN A 1 104 ? 0.457 -12.751 -7.443 1.00 89.31 104 ASN A N 1
ATOM 801 C CA . ASN A 1 104 ? -0.860 -12.935 -8.043 1.00 89.31 104 ASN A CA 1
ATOM 802 C C . ASN A 1 104 ? -1.218 -11.749 -8.942 1.00 89.31 104 ASN A C 1
ATOM 804 O O . ASN A 1 104 ? -1.324 -10.624 -8.461 1.00 89.31 104 ASN A O 1
ATOM 808 N N . GLY A 1 105 ? -1.444 -12.017 -10.227 1.00 89.12 105 GLY A N 1
ATOM 809 C CA . GLY A 1 105 ? -1.826 -11.007 -11.215 1.00 89.12 105 GLY A CA 1
ATOM 810 C C . GLY A 1 105 ? -0.650 -10.472 -12.033 1.00 89.12 105 GLY A C 1
ATOM 811 O O . GLY A 1 105 ? 0.513 -10.583 -11.647 1.00 89.12 105 GLY A O 1
ATOM 812 N N . GLU A 1 106 ? -0.975 -9.885 -13.182 1.00 92.81 106 GLU A N 1
ATOM 813 C CA . GLU A 1 106 ? -0.013 -9.395 -14.179 1.00 92.81 106 GLU A CA 1
ATOM 814 C C . GLU A 1 106 ? 0.976 -8.375 -13.596 1.00 92.81 106 GLU A C 1
ATOM 816 O O . GLU A 1 106 ? 2.177 -8.440 -13.851 1.00 92.81 106 GLU A O 1
ATOM 821 N N . PHE A 1 107 ? 0.492 -7.474 -12.738 1.00 94.50 107 PHE A N 1
ATOM 822 C CA . PHE A 1 107 ? 1.303 -6.394 -12.174 1.00 94.50 107 PHE A CA 1
ATOM 823 C C . PHE A 1 107 ? 1.889 -6.707 -10.788 1.00 94.50 107 PHE A C 1
ATOM 825 O O . PHE A 1 107 ? 2.481 -5.829 -10.154 1.00 94.50 107 PHE A O 1
ATOM 832 N N . ALA A 1 108 ? 1.781 -7.951 -10.309 1.00 93.62 108 ALA A N 1
ATOM 833 C CA . ALA A 1 108 ? 2.362 -8.365 -9.030 1.00 93.62 108 ALA A CA 1
ATOM 834 C C . ALA A 1 108 ? 3.878 -8.092 -8.909 1.00 93.62 108 ALA A C 1
ATOM 836 O O . ALA A 1 108 ? 4.301 -7.637 -7.840 1.00 93.62 108 ALA A O 1
ATOM 837 N N . PRO A 1 109 ? 4.704 -8.265 -9.967 1.00 94.94 109 PRO A N 1
ATOM 838 C CA . PRO A 1 109 ? 6.122 -7.910 -9.908 1.00 94.94 109 PRO A CA 1
ATOM 839 C C . PRO A 1 109 ? 6.365 -6.427 -9.594 1.00 94.94 109 PRO A C 1
ATOM 841 O O . PRO A 1 109 ? 7.277 -6.108 -8.829 1.00 94.94 109 PRO A O 1
ATOM 844 N N . TYR A 1 110 ? 5.522 -5.526 -10.114 1.00 95.62 110 TYR A N 1
ATOM 845 C CA . TYR A 1 110 ? 5.606 -4.090 -9.836 1.00 95.62 110 TYR A CA 1
ATOM 846 C C . TYR A 1 110 ? 5.203 -3.766 -8.398 1.00 95.62 110 TYR A C 1
ATOM 848 O O . TYR A 1 110 ? 5.882 -2.980 -7.740 1.00 95.62 110 TYR A O 1
ATOM 856 N N . ALA A 1 111 ? 4.162 -4.418 -7.868 1.00 96.00 111 ALA A N 1
ATOM 857 C CA . ALA A 1 111 ? 3.799 -4.293 -6.456 1.00 96.00 111 ALA A CA 1
ATOM 858 C C . ALA A 1 111 ? 4.930 -4.765 -5.526 1.00 96.00 111 ALA A C 1
ATOM 860 O O . ALA A 1 111 ? 5.261 -4.080 -4.557 1.00 96.00 111 ALA A O 1
ATOM 861 N N . ALA A 1 112 ? 5.574 -5.889 -5.855 1.00 96.31 112 ALA A N 1
ATOM 862 C CA . ALA A 1 112 ? 6.723 -6.409 -5.118 1.00 96.31 112 ALA A CA 1
ATOM 863 C C . ALA A 1 112 ? 7.954 -5.488 -5.201 1.00 96.31 112 ALA A C 1
ATOM 865 O O . ALA A 1 112 ? 8.664 -5.314 -4.207 1.00 96.31 112 ALA A O 1
ATOM 866 N N . ALA A 1 113 ? 8.212 -4.882 -6.364 1.00 96.25 113 ALA A N 1
ATOM 867 C CA . ALA A 1 113 ? 9.269 -3.887 -6.526 1.00 96.25 113 ALA A CA 1
ATOM 868 C C . ALA A 1 113 ? 8.990 -2.636 -5.682 1.00 96.25 113 ALA A C 1
ATOM 870 O O . ALA A 1 113 ? 9.828 -2.252 -4.866 1.00 96.25 113 ALA A O 1
ATOM 871 N N . GLY A 1 114 ? 7.774 -2.088 -5.787 1.00 96.56 114 GLY A N 1
ATOM 872 C CA . GLY A 1 114 ? 7.326 -0.954 -4.985 1.00 96.56 114 GLY A CA 1
ATOM 873 C C . GLY A 1 114 ? 7.481 -1.220 -3.493 1.00 96.56 114 GLY A C 1
ATOM 874 O O . GLY A 1 114 ? 8.058 -0.402 -2.786 1.00 96.56 114 GLY A O 1
ATOM 875 N N . ALA A 1 115 ? 7.074 -2.399 -3.020 1.00 96.19 115 ALA A N 1
ATOM 876 C CA . ALA A 1 115 ? 7.235 -2.811 -1.629 1.00 96.19 115 ALA A CA 1
ATOM 877 C C . ALA A 1 115 ? 8.690 -2.718 -1.142 1.00 96.19 115 ALA A C 1
ATOM 879 O O . ALA A 1 115 ? 8.973 -2.063 -0.137 1.00 96.19 115 ALA A O 1
ATOM 880 N N . ARG A 1 116 ? 9.631 -3.325 -1.879 1.00 95.44 116 ARG A N 1
ATOM 881 C CA . ARG A 1 116 ? 11.066 -3.295 -1.544 1.00 95.44 116 ARG A CA 1
ATOM 882 C C . ARG A 1 116 ? 11.620 -1.871 -1.539 1.00 95.44 116 ARG A C 1
ATOM 884 O O . ARG A 1 116 ? 12.334 -1.489 -0.612 1.00 95.44 116 ARG A O 1
ATOM 891 N N . GLU A 1 117 ? 11.260 -1.077 -2.542 1.00 95.38 117 GLU A N 1
ATOM 892 C CA . GLU A 1 117 ? 11.671 0.323 -2.646 1.00 95.38 117 GLU A CA 1
ATOM 893 C C . GLU A 1 117 ? 11.083 1.197 -1.532 1.00 95.38 117 GLU A C 1
ATOM 895 O O . GLU A 1 117 ? 11.762 2.103 -1.049 1.00 95.38 117 GLU A O 1
ATOM 900 N N . GLY A 1 118 ? 9.848 0.923 -1.104 1.00 94.19 118 GLY A N 1
ATOM 901 C CA . GLY A 1 118 ? 9.175 1.614 -0.006 1.00 94.19 118 GLY A CA 1
ATOM 902 C C . GLY A 1 118 ? 9.860 1.357 1.334 1.00 94.19 118 GLY A C 1
ATOM 903 O O . GLY A 1 118 ? 10.131 2.298 2.080 1.00 94.19 118 GLY A O 1
ATOM 904 N N . VAL A 1 119 ? 10.240 0.103 1.609 1.00 92.50 119 VAL A N 1
ATOM 905 C CA . VAL A 1 119 ? 11.042 -0.240 2.799 1.00 92.50 119 VAL A CA 1
ATOM 906 C C . VAL A 1 119 ? 12.404 0.456 2.760 1.00 92.50 119 VAL A C 1
ATOM 908 O O . VAL A 1 119 ? 12.836 1.022 3.765 1.00 92.50 119 VAL A O 1
ATOM 911 N N . ALA A 1 120 ? 13.086 0.440 1.610 1.00 92.25 120 ALA A N 1
ATOM 912 C CA . ALA A 1 120 ? 14.374 1.113 1.452 1.00 92.25 120 ALA A CA 1
ATOM 913 C C . ALA A 1 120 ? 14.255 2.632 1.667 1.00 92.25 120 ALA A C 1
ATOM 915 O O . ALA A 1 120 ? 15.073 3.218 2.376 1.00 92.25 120 ALA A O 1
ATOM 916 N N . PHE A 1 121 ? 13.204 3.251 1.120 1.00 91.81 121 PHE A N 1
ATOM 917 C CA . PHE A 1 121 ? 12.877 4.656 1.342 1.00 91.81 121 PHE A CA 1
ATOM 918 C C . PHE A 1 121 ? 12.679 4.952 2.833 1.00 91.81 121 PHE A C 1
ATOM 920 O O . PHE A 1 121 ? 13.343 5.831 3.378 1.00 91.81 121 PHE A O 1
ATOM 927 N N . ALA A 1 122 ? 11.836 4.184 3.525 1.00 88.94 122 ALA A N 1
ATOM 928 C CA . ALA A 1 122 ? 11.581 4.404 4.943 1.00 88.94 122 ALA A CA 1
ATOM 929 C C . ALA A 1 122 ? 12.850 4.271 5.795 1.00 88.94 122 ALA A C 1
ATOM 931 O O . ALA A 1 122 ? 13.080 5.096 6.672 1.00 88.94 122 ALA A O 1
ATOM 932 N N . ARG A 1 123 ? 13.719 3.294 5.501 1.00 87.44 123 ARG A N 1
ATOM 933 C CA . ARG A 1 123 ? 15.008 3.129 6.195 1.00 87.44 123 ARG A CA 1
ATOM 934 C C . ARG A 1 123 ? 15.961 4.300 5.954 1.00 87.44 123 ARG A C 1
ATOM 936 O O . ARG A 1 123 ? 16.601 4.754 6.897 1.00 87.44 123 ARG A O 1
ATOM 943 N N . ALA A 1 124 ? 16.037 4.800 4.721 1.00 86.12 124 ALA A N 1
ATOM 944 C CA . ALA A 1 124 ? 16.897 5.929 4.368 1.00 86.12 124 ALA A CA 1
ATOM 945 C C . ALA A 1 124 ? 16.453 7.246 5.026 1.00 86.12 124 ALA A C 1
ATOM 947 O O . ALA A 1 124 ? 17.291 8.090 5.335 1.00 86.12 124 ALA A O 1
ATOM 948 N N . PHE A 1 125 ? 15.148 7.411 5.266 1.00 81.50 125 PHE A N 1
ATOM 949 C CA . PHE A 1 125 ? 14.562 8.660 5.761 1.00 81.50 125 PHE A CA 1
ATOM 950 C C . PHE A 1 125 ? 13.911 8.545 7.145 1.00 81.50 125 PHE A C 1
ATOM 952 O O . PHE A 1 125 ? 13.229 9.474 7.570 1.00 81.50 125 PHE A O 1
ATOM 959 N N . ALA A 1 126 ? 14.155 7.460 7.888 1.00 68.56 126 ALA A N 1
ATOM 960 C CA . ALA A 1 126 ? 13.552 7.202 9.202 1.00 68.56 126 ALA A CA 1
ATOM 961 C C . ALA A 1 126 ? 13.772 8.335 10.225 1.00 68.56 126 ALA A C 1
ATOM 963 O O . ALA A 1 126 ? 13.004 8.474 11.171 1.00 68.56 126 ALA A O 1
ATOM 964 N N . ARG A 1 127 ? 14.821 9.150 10.039 1.00 61.88 127 ARG A N 1
ATOM 965 C CA . ARG A 1 127 ? 15.191 10.270 10.921 1.00 61.88 127 ARG A CA 1
ATOM 966 C C . ARG A 1 127 ? 14.966 11.654 10.300 1.00 61.88 127 ARG A C 1
ATOM 968 O O . ARG A 1 127 ? 15.356 12.650 10.898 1.00 61.88 127 ARG A O 1
ATOM 975 N N . THR A 1 128 ? 14.375 11.737 9.107 1.00 68.38 128 THR A N 1
ATOM 976 C CA . THR A 1 128 ? 14.165 13.006 8.394 1.00 68.38 128 THR A CA 1
ATOM 977 C C . THR A 1 128 ? 12.681 13.357 8.371 1.00 68.38 128 THR A C 1
ATOM 979 O O . THR A 1 128 ? 11.894 12.730 7.660 1.00 68.38 128 THR A O 1
ATOM 982 N N . SER A 1 129 ? 12.295 14.381 9.132 1.00 61.41 129 SER A N 1
ATOM 983 C CA . SER A 1 129 ? 10.934 14.926 9.113 1.00 61.41 129 SER A CA 1
ATOM 984 C C . SER A 1 129 ? 10.569 15.482 7.723 1.00 61.41 129 SER A C 1
ATOM 986 O O . SER A 1 129 ? 11.429 15.943 6.974 1.00 61.41 129 SER A O 1
ATOM 988 N N . GLY A 1 130 ? 9.292 15.382 7.337 1.00 68.19 130 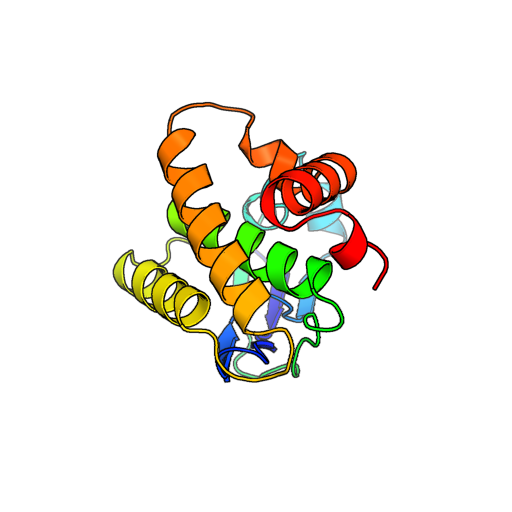GLY A N 1
ATOM 989 C CA . GLY A 1 130 ? 8.740 15.943 6.089 1.00 68.19 130 GLY A CA 1
ATOM 990 C C . GLY A 1 130 ? 8.953 15.119 4.809 1.00 68.19 130 GLY A C 1
ATOM 991 O O . GLY A 1 130 ? 8.219 15.280 3.841 1.00 68.19 130 GLY A O 1
ATOM 992 N N . ARG A 1 131 ? 9.891 14.160 4.769 1.00 77.44 131 ARG A N 1
ATOM 993 C CA . ARG A 1 131 ? 10.102 13.330 3.558 1.00 77.44 131 ARG A CA 1
ATOM 994 C C . ARG A 1 131 ? 8.927 12.405 3.242 1.00 77.44 131 ARG A C 1
ATOM 996 O O . ARG A 1 131 ? 8.706 12.086 2.078 1.00 77.44 131 ARG A O 1
ATOM 1003 N N . PHE A 1 132 ? 8.168 11.992 4.254 1.00 80.88 132 PHE A N 1
ATOM 1004 C CA . PHE A 1 132 ? 6.991 11.143 4.073 1.00 80.88 132 PHE A CA 1
ATOM 1005 C C . PHE A 1 132 ? 5.798 11.883 3.450 1.00 80.88 132 PHE A C 1
ATOM 1007 O O . PHE A 1 132 ? 4.910 11.220 2.920 1.00 80.88 132 PHE A O 1
ATOM 1014 N N . ASP A 1 133 ? 5.805 13.219 3.414 1.00 81.81 133 ASP A N 1
ATOM 1015 C CA . ASP A 1 133 ? 4.765 14.011 2.740 1.00 81.81 133 ASP A CA 1
ATOM 1016 C C . ASP A 1 133 ? 4.738 13.706 1.236 1.00 81.81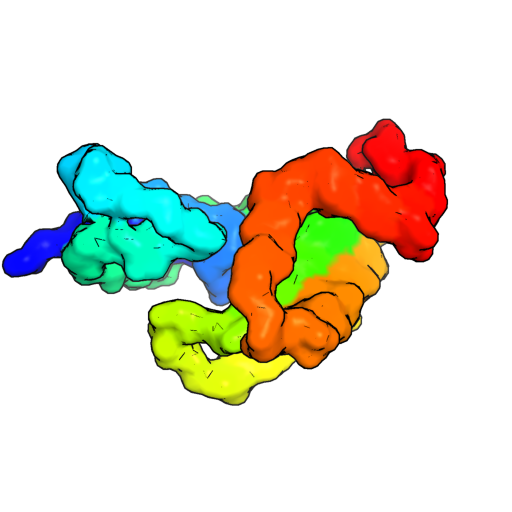 133 ASP A C 1
ATOM 1018 O O . ASP A 1 133 ? 3.673 13.642 0.621 1.00 81.81 133 ASP A O 1
ATOM 1022 N N . HIS A 1 134 ? 5.901 13.381 0.659 1.00 85.06 134 HIS A N 1
ATOM 1023 C CA . HIS A 1 134 ? 6.024 12.940 -0.728 1.00 85.06 134 HIS A CA 1
ATOM 1024 C C . HIS A 1 134 ? 5.241 11.661 -1.040 1.00 85.06 134 HIS A C 1
ATOM 1026 O O . HIS A 1 134 ? 4.877 11.442 -2.194 1.00 85.06 134 HIS A O 1
ATOM 1032 N N . LEU A 1 135 ? 4.923 10.825 -0.040 1.00 85.94 135 LEU A N 1
ATOM 1033 C CA . LEU A 1 135 ? 4.051 9.672 -0.269 1.00 85.94 135 LEU A CA 1
ATOM 1034 C C . LEU A 1 135 ? 2.674 10.109 -0.764 1.00 85.94 135 LEU A C 1
ATOM 1036 O O . LEU A 1 135 ? 2.042 9.339 -1.480 1.00 85.94 135 LEU A O 1
ATOM 1040 N N . ASN A 1 136 ? 2.220 11.317 -0.415 1.00 84.62 136 ASN A N 1
ATOM 1041 C CA . ASN A 1 136 ? 0.953 11.901 -0.849 1.00 84.62 136 ASN A CA 1
ATOM 1042 C C . ASN A 1 136 ? 1.057 12.738 -2.135 1.00 84.62 136 ASN A C 1
ATOM 1044 O O . ASN A 1 136 ? 0.019 13.124 -2.667 1.00 84.62 136 ASN A O 1
ATOM 1048 N N . ASP A 1 137 ? 2.259 12.959 -2.671 1.00 89.44 137 ASP A N 1
ATOM 1049 C CA . ASP A 1 137 ? 2.485 13.736 -3.891 1.00 89.44 137 ASP A CA 1
ATOM 1050 C C . ASP A 1 137 ? 2.461 12.824 -5.141 1.00 89.44 137 ASP A C 1
ATOM 1052 O O . ASP A 1 137 ? 3.382 12.025 -5.357 1.00 89.44 137 ASP A O 1
ATOM 1056 N N . PRO A 1 138 ? 1.422 12.913 -5.997 1.00 88.62 138 PRO A N 1
ATOM 1057 C CA . PRO A 1 138 ? 1.316 12.073 -7.185 1.00 88.62 138 PRO A CA 1
ATOM 1058 C C . PRO A 1 138 ? 2.391 12.382 -8.235 1.00 88.62 138 PRO A C 1
ATOM 1060 O O . PRO A 1 138 ? 2.801 11.468 -8.952 1.00 88.62 138 PRO A O 1
ATOM 1063 N N . THR A 1 139 ? 2.856 13.629 -8.329 1.00 92.31 139 THR A N 1
ATOM 1064 C CA . THR A 1 139 ? 3.900 14.040 -9.277 1.00 92.31 139 THR A CA 1
ATOM 1065 C C . THR A 1 139 ? 5.232 13.434 -8.866 1.00 92.31 139 THR A C 1
ATOM 1067 O O . THR A 1 139 ? 5.908 12.814 -9.688 1.00 92.31 139 THR A O 1
ATOM 1070 N N . TRP A 1 140 ? 5.570 13.524 -7.578 1.00 93.69 140 TRP A N 1
ATOM 1071 C CA . TRP A 1 140 ? 6.778 12.905 -7.037 1.00 93.69 140 TRP A CA 1
ATOM 1072 C C . TRP A 1 140 ? 6.777 11.384 -7.223 1.00 93.69 140 TRP A C 1
ATOM 1074 O O . TRP A 1 140 ? 7.775 10.810 -7.661 1.00 93.69 140 TRP A O 1
ATOM 1084 N N . LEU A 1 141 ? 5.646 10.725 -6.950 1.00 93.88 141 LEU A N 1
ATOM 1085 C CA . LEU A 1 141 ? 5.514 9.277 -7.124 1.00 93.88 141 LEU A CA 1
ATOM 1086 C C . LEU A 1 141 ? 5.701 8.848 -8.582 1.00 93.88 141 LEU A C 1
ATOM 1088 O O . LEU A 1 141 ? 6.388 7.860 -8.834 1.00 93.88 141 LEU A O 1
ATOM 1092 N N . ARG A 1 142 ? 5.117 9.579 -9.541 1.00 92.94 142 ARG A N 1
ATOM 1093 C CA . ARG A 1 142 ? 5.296 9.289 -10.973 1.00 92.94 142 ARG A CA 1
ATOM 1094 C C . ARG A 1 142 ? 6.741 9.490 -11.411 1.00 92.94 142 ARG A C 1
ATOM 1096 O O . ARG A 1 142 ? 7.282 8.610 -12.067 1.00 92.94 142 ARG A O 1
ATOM 1103 N N . ALA A 1 143 ? 7.374 10.590 -11.004 1.00 92.75 143 ALA A N 1
ATOM 1104 C CA . ALA A 1 143 ? 8.774 10.860 -11.324 1.00 92.75 143 ALA A CA 1
ATOM 1105 C C . ALA A 1 143 ? 9.706 9.777 -10.756 1.00 92.75 143 ALA A C 1
ATOM 1107 O O . ALA A 1 143 ? 10.596 9.289 -11.450 1.00 92.75 143 ALA A O 1
ATOM 1108 N N . ARG A 1 144 ? 9.467 9.347 -9.511 1.00 93.44 144 ARG A N 1
ATOM 1109 C CA . ARG A 1 144 ? 10.219 8.254 -8.884 1.00 93.44 144 ARG A CA 1
ATOM 1110 C C . ARG A 1 144 ? 10.036 6.934 -9.628 1.00 93.44 144 ARG A C 1
ATOM 1112 O O . ARG A 1 144 ? 11.016 6.232 -9.855 1.00 93.44 144 ARG A O 1
ATOM 1119 N N . PHE A 1 145 ? 8.801 6.607 -9.997 1.00 94.25 145 PHE A N 1
ATOM 1120 C CA . PHE A 1 145 ? 8.507 5.394 -10.748 1.00 94.25 145 PHE A CA 1
ATOM 1121 C C . PHE A 1 145 ? 9.185 5.403 -12.122 1.00 94.25 145 PHE A C 1
ATOM 1123 O O . PHE A 1 145 ? 9.871 4.444 -12.456 1.00 94.25 145 PHE A O 1
ATOM 1130 N N . ALA A 1 146 ? 9.074 6.502 -12.871 1.00 92.56 146 ALA A N 1
ATOM 1131 C CA . ALA A 1 146 ? 9.712 6.662 -14.176 1.00 92.56 146 ALA A CA 1
ATOM 1132 C C . ALA A 1 146 ? 11.242 6.528 -14.095 1.00 92.56 146 ALA A C 1
ATOM 1134 O O . ALA A 1 146 ? 11.848 5.833 -14.906 1.00 92.56 146 ALA A O 1
ATOM 1135 N N . ALA A 1 147 ? 11.868 7.120 -13.072 1.00 90.75 147 ALA A N 1
ATOM 1136 C CA . ALA A 1 147 ? 13.311 7.022 -12.865 1.00 90.75 147 ALA A CA 1
ATOM 1137 C C . ALA A 1 147 ? 13.791 5.587 -12.571 1.00 90.75 147 ALA A C 1
ATOM 1139 O O . ALA A 1 147 ? 14.911 5.236 -12.932 1.00 90.75 147 ALA A O 1
ATOM 1140 N N . ALA A 1 148 ? 12.968 4.767 -11.909 1.00 88.50 148 ALA A N 1
ATOM 1141 C CA . ALA A 1 148 ? 13.326 3.401 -11.523 1.00 88.50 148 ALA A CA 1
ATOM 1142 C C . ALA A 1 148 ? 12.889 2.329 -12.541 1.00 88.50 148 ALA A C 1
ATOM 1144 O O . ALA A 1 148 ? 13.547 1.296 -12.646 1.00 88.50 148 ALA A O 1
ATOM 1145 N N . HIS A 1 149 ? 11.801 2.563 -13.284 1.00 87.38 149 HIS A N 1
ATOM 1146 C CA . HIS A 1 149 ? 11.134 1.562 -14.136 1.00 87.38 149 HIS A CA 1
ATOM 1147 C C . HIS A 1 149 ? 10.972 1.990 -15.606 1.00 87.38 149 HIS A C 1
ATOM 1149 O O . HIS A 1 149 ? 10.514 1.193 -16.421 1.00 87.38 149 HIS A O 1
ATOM 1155 N N . GLY A 1 150 ? 11.372 3.216 -15.962 1.00 81.69 150 GLY A N 1
ATOM 1156 C CA . GLY A 1 150 ? 11.283 3.776 -17.314 1.00 81.69 150 GLY A CA 1
ATOM 1157 C C . GLY A 1 150 ? 9.922 4.405 -17.655 1.00 81.69 150 GLY A C 1
ATOM 1158 O O . GLY A 1 150 ? 8.882 4.035 -17.111 1.00 81.69 150 GLY A O 1
ATOM 1159 N N . ASP A 1 151 ? 9.920 5.354 -18.600 1.00 64.31 151 ASP A N 1
ATOM 1160 C CA . ASP A 1 151 ? 8.730 6.140 -18.985 1.00 64.31 151 ASP A CA 1
ATOM 1161 C C . ASP A 1 151 ? 7.609 5.309 -19.628 1.00 64.31 151 ASP A C 1
ATOM 1163 O O . ASP A 1 151 ? 6.430 5.641 -19.492 1.00 64.31 151 ASP A O 1
ATOM 1167 N N . GLN A 1 152 ? 7.939 4.190 -20.284 1.00 56.22 152 GLN A N 1
ATOM 1168 C CA . GLN A 1 152 ? 6.937 3.346 -20.949 1.00 56.22 152 GLN A CA 1
ATOM 1169 C C . GLN A 1 152 ? 5.961 2.669 -19.972 1.00 56.22 152 GLN A C 1
ATOM 1171 O O . GLN A 1 152 ? 4.885 2.245 -20.382 1.00 56.22 152 GLN A O 1
ATOM 1176 N N . ALA A 1 153 ? 6.288 2.617 -18.678 1.00 55.09 153 ALA A N 1
ATOM 1177 C CA . ALA A 1 153 ? 5.420 2.058 -17.647 1.00 55.09 153 ALA A CA 1
ATOM 1178 C C . ALA A 1 153 ? 4.417 3.081 -17.063 1.00 55.09 153 ALA A C 1
ATOM 1180 O O . ALA A 1 153 ? 3.526 2.704 -16.298 1.00 55.09 153 ALA A O 1
ATOM 1181 N N . VAL A 1 154 ? 4.551 4.375 -17.390 1.00 55.59 154 VAL A N 1
ATOM 1182 C CA . VAL A 1 154 ? 3.725 5.471 -16.838 1.00 55.59 154 VAL A CA 1
ATOM 1183 C C . VAL A 1 154 ? 2.402 5.644 -17.600 1.00 55.59 154 VAL A C 1
ATOM 1185 O O . VAL A 1 154 ? 1.446 6.188 -17.047 1.00 55.59 154 VAL A O 1
ATOM 1188 N N . ALA A 1 155 ? 2.342 5.172 -18.849 1.00 46.34 155 ALA A N 1
ATOM 1189 C CA . ALA A 1 155 ? 1.242 5.409 -19.788 1.00 46.34 155 ALA A CA 1
ATOM 1190 C C . ALA A 1 155 ? 0.095 4.373 -19.737 1.00 46.34 155 ALA A C 1
ATOM 1192 O O . ALA A 1 155 ? -0.791 4.426 -20.587 1.00 46.34 155 ALA A O 1
ATOM 1193 N N . GLY A 1 156 ? 0.115 3.449 -18.768 1.00 44.81 156 GLY A N 1
ATOM 1194 C CA . GLY A 1 156 ? -0.934 2.443 -18.545 1.00 44.81 156 GLY A CA 1
ATOM 1195 C C . GLY A 1 156 ? -1.964 2.854 -17.503 1.00 44.81 156 GLY A C 1
ATOM 1196 O O . GLY A 1 156 ? -1.551 3.221 -16.371 1.00 44.81 156 GLY A O 1
#

Foldseek 3Di:
DDAQKEWAWAQEQQQRDTDRQLIDMDGDPVQLVVFDDDLPSVLRGPDDYHYDPDHPYHRPQVPFLLSLLLSLQLLLLCLLLPPSVPPDNVVSVVVLVSQLPGDGDDNSPSSNVSSVNNNVQNVVCSPPPPPSSLNVPPVSSLVVCCVVPNPVRSPD

pLDDT: mean 83.42, std 12.89, range [44.81, 96.56]

Sequence (156 aa):
EGVSMRVWQAVNPVNGLAYGYGGLKLIRRSALREMGQAVDVLAALPGRIEFAQQIAGVTRFDQSPFHAWKAGFRECAMLARGSEYGMADDCSRQRMEAWANSRNGEFAPYAAAGAREGVAFARAFARTSGRFDHLNDPTWLRARFAAAHGDQAVAG